Protein AF-A0A833RMI2-F1 (afdb_monomer)

Secondary structure (DSSP, 8-state):
------------HHHHHHHHTHHHHHHHHHHHHHHHHHTGGGT------SHHHHHHHHHHHHHH---HHHHHHHHHTTTTTTTS---

Organism: NCBI:txid544730

Radius of gyration: 19.04 Å; Cα contacts (8 Å, |Δi|>4): 43; chains: 1; bounding box: 30×45×64 Å

Solvent-accessible surface area (backbone atoms only — not comparable to full-atom values): 5361 Å² total; per-residue (Å²): 141,85,81,89,78,81,75,78,74,78,73,60,74,67,58,56,34,54,64,77,34,43,68,40,46,48,55,27,48,57,42,45,55,50,44,38,66,71,24,45,75,73,71,52,68,91,66,83,82,46,55,68,38,42,52,56,29,49,51,46,44,64,72,46,47,83,50,65,67,61,40,46,56,61,57,55,66,50,64,73,67,68,73,78,80,83,130

pLDDT: mean 80.02, std 18.87, range [37.66, 98.06]

Nearest PDB structures (foldseek):
  1g73-assembly2_B  TM=4.643E-01  e=5.361E+00  Homo sapiens

InterPro domains:
  IPR007918 Mitochondrial distribution/morphology family 35/apoptosis [PF05254] (17-81)
  IPR007918 Mitochondrial distribution/morphology family 35/apoptosis [PTHR46403] (15-84)
  IPR036811 Ubiquinol-cytochrome C reductase hinge domain superfamily [SSF81531] (17-71)

Structure (mmCIF, N/CA/C/O backbone):
data_AF-A0A833RMI2-F1
#
_entry.id   AF-A0A833RMI2-F1
#
loop_
_atom_site.group_PDB
_atom_site.id
_atom_site.type_symbol
_atom_site.label_atom_id
_atom_site.label_alt_id
_atom_site.label_comp_id
_atom_site.label_asym_id
_atom_site.label_entity_id
_atom_site.label_seq_id
_atom_site.pdbx_PDB_ins_code
_atom_site.Cartn_x
_atom_site.Cartn_y
_atom_site.Cartn_z
_atom_site.occupancy
_atom_site.B_iso_or_equiv
_atom_site.auth_seq_id
_atom_site.auth_comp_id
_atom_site.auth_asym_id
_atom_site.auth_atom_id
_atom_site.pdbx_PDB_model_num
ATOM 1 N N . MET A 1 1 ? 14.476 -28.133 -45.306 1.00 46.44 1 MET A N 1
ATOM 2 C CA . MET A 1 1 ? 14.518 -26.686 -45.005 1.00 46.44 1 MET A CA 1
ATOM 3 C C . MET A 1 1 ? 13.846 -26.485 -43.661 1.00 46.44 1 MET A C 1
ATOM 5 O O . MET A 1 1 ? 12.637 -26.625 -43.578 1.00 46.44 1 MET A O 1
ATOM 9 N N . GLY A 1 2 ? 14.626 -26.298 -42.599 1.00 49.84 2 GLY A N 1
ATOM 10 C CA . GLY A 1 2 ? 14.106 -26.026 -41.262 1.00 49.84 2 GLY A CA 1
ATOM 11 C C . GLY A 1 2 ? 14.515 -24.624 -40.848 1.00 49.84 2 GLY A C 1
ATOM 12 O O . GLY A 1 2 ? 15.680 -24.283 -41.013 1.00 49.84 2 GLY A O 1
ATOM 13 N N . ILE A 1 3 ? 13.580 -23.839 -40.316 1.00 51.25 3 ILE A N 1
ATOM 14 C CA . ILE A 1 3 ? 13.886 -22.676 -39.480 1.00 51.25 3 ILE A CA 1
ATOM 15 C C . ILE A 1 3 ? 12.875 -22.671 -38.331 1.00 51.25 3 ILE A C 1
ATOM 17 O O . ILE A 1 3 ? 11.734 -22.238 -38.473 1.00 51.25 3 ILE A O 1
ATOM 21 N N . LEU A 1 4 ? 13.314 -23.186 -37.182 1.00 54.31 4 LEU A N 1
ATOM 22 C CA . LEU A 1 4 ? 12.722 -22.901 -35.879 1.00 54.31 4 LEU A CA 1
ATOM 23 C C . LEU A 1 4 ? 13.189 -21.496 -35.477 1.00 54.31 4 LEU A C 1
ATOM 25 O O . LEU A 1 4 ? 14.273 -21.323 -34.929 1.00 54.31 4 LEU A O 1
ATOM 29 N N . GLY A 1 5 ? 12.392 -20.481 -35.801 1.00 45.66 5 GLY A N 1
ATOM 30 C CA . GLY A 1 5 ? 12.621 -19.097 -35.383 1.00 45.66 5 GLY A CA 1
ATOM 31 C C . GLY A 1 5 ? 11.955 -18.816 -34.041 1.00 45.66 5 GLY A C 1
ATOM 32 O O . GLY A 1 5 ? 10.918 -18.162 -33.990 1.00 45.66 5 GLY A O 1
ATOM 33 N N . GLY A 1 6 ? 12.526 -19.343 -32.955 1.00 50.75 6 GLY A N 1
ATOM 34 C CA . GLY A 1 6 ? 12.107 -19.053 -31.585 1.00 50.75 6 GLY A CA 1
ATOM 35 C C . GLY A 1 6 ? 12.401 -17.603 -31.203 1.00 50.75 6 GLY A C 1
ATOM 36 O O . GLY A 1 6 ? 13.448 -17.301 -30.637 1.00 50.75 6 GLY A O 1
ATOM 37 N N . GLY A 1 7 ? 11.465 -16.701 -31.498 1.00 49.59 7 GLY A N 1
ATOM 38 C CA . GLY A 1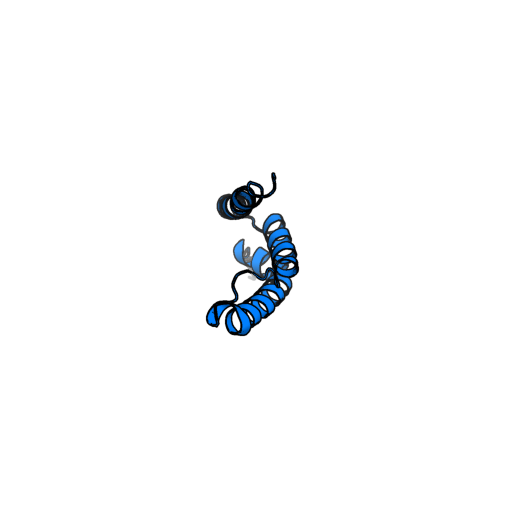 7 ? 11.468 -15.342 -30.968 1.00 49.59 7 GLY A CA 1
ATOM 39 C C . GLY A 1 7 ? 11.194 -15.372 -29.467 1.00 49.59 7 GLY A C 1
ATOM 40 O O . GLY A 1 7 ? 10.045 -15.503 -29.042 1.00 49.59 7 GLY A O 1
ATOM 41 N N . LYS A 1 8 ? 12.251 -15.265 -28.655 1.00 52.50 8 LYS A N 1
ATOM 42 C CA . LYS A 1 8 ? 12.158 -14.924 -27.230 1.00 52.50 8 LYS A CA 1
ATOM 43 C C . LYS A 1 8 ? 11.327 -13.645 -27.109 1.00 52.50 8 LYS A C 1
ATOM 45 O O . LYS A 1 8 ? 11.801 -12.558 -27.423 1.00 52.50 8 LYS A O 1
ATOM 50 N N . ARG A 1 9 ? 10.075 -13.789 -26.676 1.00 55.34 9 ARG A N 1
ATOM 51 C CA . ARG A 1 9 ? 9.238 -12.671 -26.246 1.00 55.34 9 ARG A CA 1
ATOM 52 C C . ARG A 1 9 ? 9.892 -12.090 -24.999 1.00 55.34 9 ARG A C 1
ATOM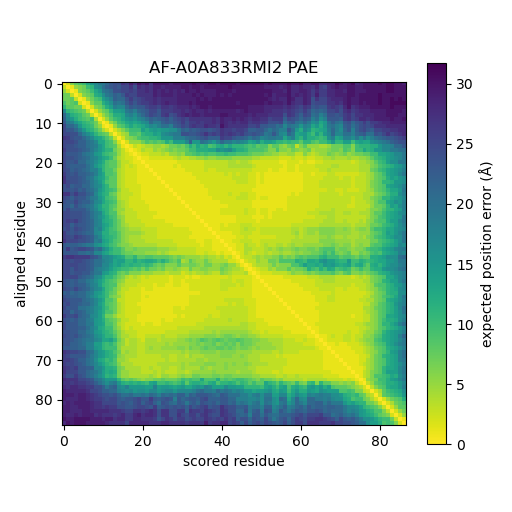 54 O O . ARG A 1 9 ? 9.797 -12.684 -23.930 1.00 55.34 9 ARG A O 1
ATOM 61 N N . SER A 1 10 ? 10.602 -10.980 -25.158 1.00 59.81 10 SER A N 1
ATOM 62 C CA . SER A 1 10 ? 11.010 -10.123 -24.051 1.00 59.81 10 SER A CA 1
ATOM 63 C C . SER A 1 10 ? 9.743 -9.772 -23.274 1.00 59.81 10 SER A C 1
ATOM 65 O O . SER A 1 10 ? 8.858 -9.102 -23.809 1.00 59.81 10 SER A O 1
ATOM 67 N N . ALA 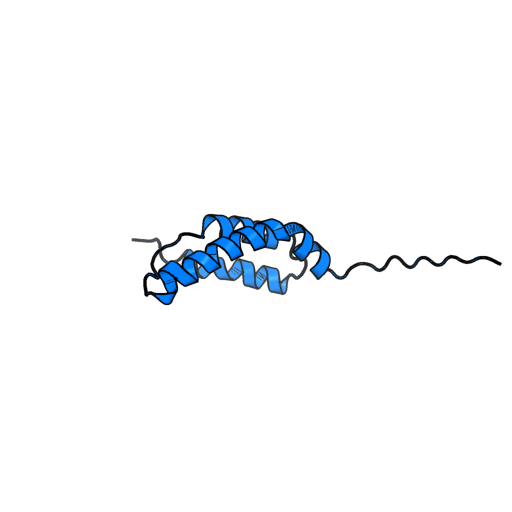A 1 11 ? 9.594 -10.329 -22.073 1.00 58.50 11 ALA A N 1
ATOM 68 C CA . ALA A 1 11 ? 8.453 -10.042 -21.218 1.00 58.50 11 ALA A CA 1
ATOM 69 C C . ALA A 1 11 ? 8.402 -8.527 -20.942 1.00 58.50 11 ALA A C 1
ATOM 71 O O . ALA A 1 11 ? 9.457 -7.902 -20.813 1.00 58.50 11 ALA A O 1
ATOM 72 N N . PRO A 1 12 ? 7.209 -7.915 -20.886 1.00 56.16 12 PRO A N 1
ATOM 73 C CA . PRO A 1 12 ? 7.091 -6.497 -20.589 1.00 56.16 12 PRO A CA 1
ATOM 74 C C . PRO A 1 12 ? 7.608 -6.218 -19.164 1.00 56.16 12 PRO A C 1
ATOM 76 O O . PRO A 1 12 ? 7.471 -7.080 -18.293 1.00 56.16 12 PRO A O 1
ATOM 79 N N . PRO A 1 13 ? 8.135 -5.013 -18.896 1.00 57.41 13 PRO A N 1
ATOM 80 C CA . PRO A 1 13 ? 8.807 -4.653 -17.637 1.00 57.41 13 PRO A CA 1
ATOM 81 C C . PRO A 1 13 ? 7.933 -4.860 -16.384 1.00 57.41 13 PRO A C 1
ATOM 83 O O . PRO A 1 13 ? 8.423 -5.160 -15.299 1.00 57.41 13 PRO A O 1
ATOM 86 N N . VAL A 1 14 ? 6.607 -4.797 -16.546 1.00 54.50 14 VAL A N 1
ATOM 87 C CA . VAL A 1 14 ? 5.612 -5.022 -15.483 1.00 54.50 14 VAL A CA 1
ATOM 88 C C . VAL A 1 14 ? 5.632 -6.461 -14.950 1.00 54.50 14 VAL A C 1
ATOM 90 O O . VAL A 1 14 ? 5.351 -6.686 -13.773 1.00 54.50 14 VAL A O 1
ATOM 93 N N . ALA A 1 15 ? 5.981 -7.442 -15.790 1.00 60.41 15 ALA A N 1
ATOM 94 C CA . ALA A 1 15 ? 6.005 -8.847 -15.393 1.00 60.41 15 ALA A CA 1
ATOM 95 C C . ALA A 1 15 ? 7.097 -9.131 -14.345 1.00 60.41 15 ALA A C 1
ATOM 97 O O . ALA A 1 15 ? 6.888 -9.951 -13.453 1.00 60.41 15 ALA A O 1
ATOM 98 N N . THR A 1 16 ? 8.227 -8.421 -14.412 1.00 69.88 16 THR A N 1
ATOM 99 C CA . THR A 1 16 ? 9.373 -8.620 -13.514 1.00 69.88 16 THR A CA 1
ATOM 100 C C . THR A 1 16 ? 9.097 -8.083 -12.111 1.00 69.88 16 THR A C 1
ATOM 102 O O . THR A 1 16 ? 9.308 -8.795 -11.133 1.00 69.88 16 THR A O 1
ATOM 105 N N . THR A 1 17 ? 8.561 -6.863 -11.990 1.00 78.94 17 THR A N 1
ATOM 106 C CA . THR A 1 17 ? 8.222 -6.263 -10.687 1.00 78.94 17 THR A CA 1
ATOM 107 C C . THR A 1 17 ? 7.095 -7.026 -9.987 1.00 78.94 17 THR A C 1
ATOM 109 O O . THR A 1 17 ? 7.168 -7.278 -8.785 1.00 78.94 17 THR A O 1
ATOM 112 N N . ALA A 1 18 ? 6.057 -7.420 -10.737 1.00 79.06 18 ALA A N 1
ATOM 113 C CA . ALA A 1 18 ? 4.929 -8.172 -10.192 1.00 79.06 18 ALA A CA 1
ATOM 114 C C . ALA A 1 18 ? 5.356 -9.549 -9.666 1.00 79.06 18 ALA A C 1
ATOM 116 O O . ALA A 1 18 ? 4.873 -9.965 -8.617 1.00 79.06 18 ALA A O 1
ATOM 117 N N . ALA A 1 19 ? 6.276 -10.226 -10.361 1.00 86.00 19 ALA A N 1
ATOM 118 C CA . ALA A 1 19 ? 6.822 -11.505 -9.919 1.00 86.00 19 ALA A CA 1
ATOM 119 C C . ALA A 1 19 ? 7.786 -11.360 -8.728 1.00 86.00 19 ALA A C 1
ATOM 121 O O . ALA A 1 19 ? 7.713 -12.151 -7.796 1.00 86.00 19 ALA A O 1
ATOM 122 N N . ALA A 1 20 ? 8.664 -10.350 -8.725 1.00 91.44 20 ALA A N 1
ATOM 123 C CA . ALA A 1 20 ? 9.653 -10.166 -7.658 1.00 91.44 20 ALA A CA 1
ATOM 124 C C . ALA A 1 20 ? 9.020 -9.789 -6.306 1.00 91.44 20 ALA A C 1
ATOM 126 O O . ALA A 1 20 ? 9.509 -10.205 -5.258 1.00 91.44 20 ALA A O 1
ATOM 127 N N . CYS A 1 21 ? 7.921 -9.028 -6.320 1.00 95.94 21 CYS A N 1
ATOM 128 C CA . CYS A 1 21 ? 7.296 -8.498 -5.106 1.00 95.94 21 CYS A CA 1
ATOM 129 C C . CYS A 1 21 ? 5.950 -9.157 -4.749 1.00 95.94 21 CYS A C 1
ATOM 131 O O . CYS A 1 21 ? 5.231 -8.616 -3.906 1.00 95.94 21 CYS A O 1
ATOM 133 N N . SER A 1 22 ? 5.573 -10.286 -5.368 1.00 95.19 22 SER A N 1
ATOM 134 C CA . SER A 1 22 ? 4.238 -10.898 -5.208 1.00 95.19 22 SER A CA 1
ATOM 135 C C . SER A 1 22 ? 3.917 -11.305 -3.768 1.00 95.19 22 SER A C 1
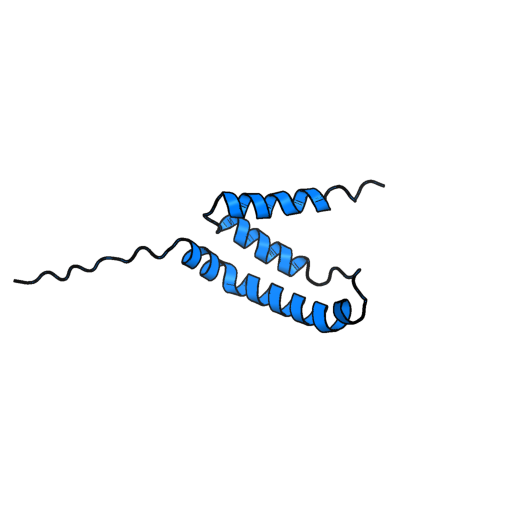ATOM 137 O O . SER A 1 22 ? 2.826 -11.020 -3.272 1.00 95.19 22 SER A O 1
ATOM 139 N N . GLU A 1 23 ? 4.872 -11.925 -3.076 1.00 96.06 23 GLU A N 1
ATOM 140 C CA . GLU A 1 23 ? 4.693 -12.391 -1.695 1.00 96.06 23 GLU A CA 1
ATOM 141 C C . GLU A 1 23 ? 4.563 -11.213 -0.726 1.00 96.06 23 GLU A C 1
ATOM 143 O O . GLU A 1 23 ? 3.668 -11.174 0.117 1.00 96.06 23 GLU A O 1
ATOM 148 N N . LEU A 1 24 ? 5.406 -10.192 -0.902 1.00 97.19 24 LEU A N 1
ATOM 149 C CA . LEU A 1 24 ? 5.371 -8.978 -0.085 1.00 97.19 24 LEU A CA 1
ATOM 150 C C . LEU A 1 24 ? 4.091 -8.171 -0.325 1.00 97.19 24 LEU A C 1
ATOM 152 O O . LEU A 1 24 ? 3.500 -7.652 0.623 1.00 97.19 24 LEU A O 1
ATOM 156 N N . ARG A 1 25 ? 3.622 -8.118 -1.578 1.00 96.06 25 ARG A N 1
ATOM 157 C CA . ARG A 1 25 ? 2.322 -7.539 -1.930 1.00 96.06 25 ARG A CA 1
ATOM 158 C C . ARG A 1 25 ? 1.193 -8.266 -1.208 1.00 96.06 25 ARG A C 1
ATOM 160 O O . ARG A 1 25 ? 0.335 -7.602 -0.633 1.00 96.06 25 ARG A O 1
ATOM 167 N N . SER A 1 26 ? 1.193 -9.598 -1.243 1.00 97.50 26 SER A N 1
ATOM 168 C CA . SER A 1 26 ? 0.147 -10.420 -0.623 1.00 97.50 26 SER A CA 1
ATOM 169 C C . SER A 1 26 ? 0.123 -10.222 0.892 1.00 97.50 26 SER A C 1
ATOM 171 O O . SER A 1 26 ? -0.920 -9.884 1.442 1.00 97.50 26 SER A O 1
ATOM 173 N N . ALA A 1 27 ? 1.284 -10.264 1.551 1.00 97.62 27 ALA A N 1
ATOM 174 C CA . ALA A 1 27 ? 1.395 -10.013 2.988 1.00 97.62 27 ALA A CA 1
ATOM 175 C C . ALA A 1 27 ? 0.877 -8.620 3.401 1.00 97.62 27 ALA A C 1
ATOM 177 O O . ALA A 1 27 ? 0.201 -8.480 4.425 1.00 97.62 27 ALA A O 1
ATOM 178 N N . TYR A 1 28 ? 1.171 -7.581 2.609 1.00 97.75 28 TYR A N 1
ATOM 179 C CA . TYR A 1 28 ? 0.629 -6.242 2.843 1.00 97.75 28 TYR A CA 1
ATOM 180 C C . TYR A 1 28 ? -0.888 -6.192 2.628 1.00 97.75 28 TYR A C 1
ATOM 182 O O . TYR A 1 28 ? -1.600 -5.664 3.482 1.00 97.75 28 TYR A O 1
ATOM 190 N N . HIS A 1 29 ? -1.390 -6.771 1.534 1.00 97.25 29 HIS A N 1
ATOM 191 C CA . HIS A 1 29 ? -2.821 -6.817 1.229 1.00 97.25 29 HIS A CA 1
ATOM 192 C C . HIS A 1 29 ? -3.620 -7.554 2.308 1.00 97.25 29 HIS A C 1
ATOM 194 O O . HIS A 1 29 ? -4.657 -7.053 2.737 1.00 97.25 29 HIS A O 1
ATOM 200 N N . ASP A 1 30 ? -3.138 -8.698 2.786 1.00 98.06 30 ASP A N 1
ATOM 201 C CA . ASP A 1 30 ? -3.813 -9.476 3.826 1.00 98.06 30 ASP A CA 1
ATOM 202 C C . ASP A 1 30 ? -3.897 -8.696 5.141 1.00 98.06 30 ASP A C 1
ATOM 204 O O . ASP A 1 30 ? -4.950 -8.652 5.784 1.00 98.06 30 ASP A O 1
ATOM 208 N N . CYS A 1 31 ? -2.809 -8.017 5.520 1.00 97.69 31 CYS A N 1
ATOM 209 C CA . CYS A 1 31 ? -2.822 -7.126 6.675 1.00 97.69 31 CYS A CA 1
ATOM 210 C C . CYS A 1 31 ? -3.814 -5.975 6.481 1.00 97.69 31 CYS A C 1
ATOM 212 O O . CYS A 1 31 ? -4.672 -5.752 7.338 1.00 97.69 31 CYS A O 1
ATOM 214 N N . PHE A 1 32 ? -3.716 -5.266 5.353 1.00 96.56 32 PHE A N 1
ATOM 215 C CA . PHE A 1 32 ? -4.538 -4.097 5.065 1.00 96.56 32 PHE A CA 1
ATOM 216 C C . PHE A 1 32 ? -6.024 -4.446 5.028 1.00 96.56 32 PHE A C 1
ATOM 218 O O . PHE A 1 32 ? -6.819 -3.740 5.633 1.00 96.56 32 PHE A O 1
ATOM 225 N N . ASN A 1 33 ? -6.411 -5.545 4.380 1.00 97.06 33 ASN A N 1
ATOM 226 C CA . ASN A 1 33 ? -7.810 -5.960 4.281 1.00 97.06 33 ASN A CA 1
ATOM 227 C C . ASN A 1 33 ? -8.408 -6.288 5.655 1.00 97.06 33 ASN A C 1
ATOM 229 O O . ASN A 1 33 ? -9.547 -5.905 5.942 1.00 97.06 33 ASN A O 1
ATOM 233 N N . ARG A 1 34 ? -7.632 -6.957 6.521 1.00 96.31 34 ARG A N 1
ATOM 234 C CA . ARG A 1 34 ? -8.034 -7.220 7.908 1.00 96.31 34 ARG A CA 1
ATOM 235 C C . ARG A 1 34 ? -8.185 -5.916 8.682 1.00 96.31 34 ARG A C 1
ATOM 237 O O . ARG A 1 34 ? -9.240 -5.666 9.252 1.00 96.31 34 ARG A O 1
ATOM 244 N N . TRP A 1 35 ? -7.165 -5.060 8.657 1.00 96.19 35 TRP A N 1
ATOM 245 C CA . TRP A 1 35 ? -7.204 -3.761 9.329 1.00 96.19 35 TRP A CA 1
ATOM 246 C C . TRP A 1 35 ? -8.362 -2.891 8.824 1.00 96.19 35 TRP A C 1
ATOM 248 O O . TRP A 1 35 ? -9.093 -2.302 9.618 1.00 96.19 35 TRP A O 1
ATOM 258 N N . TYR A 1 36 ? -8.598 -2.862 7.514 1.00 95.12 36 TYR A N 1
ATOM 259 C CA . TYR A 1 36 ? -9.679 -2.095 6.913 1.00 95.12 36 TYR A CA 1
ATOM 260 C C . TYR A 1 36 ? -11.041 -2.562 7.438 1.00 95.12 36 TYR A C 1
ATOM 262 O O . TYR A 1 36 ? -11.860 -1.757 7.882 1.00 95.12 36 TYR A O 1
ATOM 270 N N . SER A 1 37 ? -11.260 -3.877 7.443 1.00 95.69 37 SER A N 1
ATOM 271 C CA . SER A 1 37 ? -12.518 -4.479 7.885 1.00 95.69 37 SER A CA 1
ATOM 272 C C . SER A 1 37 ? -12.728 -4.348 9.393 1.00 95.69 37 SER A C 1
ATOM 274 O O . SER A 1 37 ? -13.838 -4.056 9.835 1.00 95.69 37 SER A O 1
ATOM 276 N N . ASP A 1 38 ? -11.678 -4.519 10.195 1.00 93.81 38 ASP A N 1
ATOM 277 C CA . ASP A 1 38 ? -11.806 -4.609 11.649 1.00 93.81 38 ASP A CA 1
ATOM 278 C C . ASP A 1 38 ? -11.643 -3.286 12.380 1.00 93.81 38 ASP A C 1
ATOM 280 O O . ASP A 1 38 ? -12.163 -3.159 13.492 1.00 93.81 38 ASP A O 1
ATOM 284 N N . LYS A 1 39 ? -10.920 -2.338 11.778 1.00 92.31 39 LYS A N 1
ATOM 285 C CA . LYS A 1 39 ? -10.531 -1.060 12.376 1.00 92.31 39 LYS A CA 1
ATOM 286 C C . LYS A 1 39 ? -11.095 0.099 11.578 1.00 92.31 39 LYS A C 1
ATOM 288 O O . LYS A 1 39 ? -11.931 0.845 12.090 1.00 92.31 39 LYS A O 1
ATOM 293 N N . PHE A 1 40 ? -10.705 0.213 10.308 1.00 93.50 40 PHE A N 1
ATOM 294 C CA . PHE A 1 40 ? -11.032 1.395 9.518 1.00 93.50 40 PHE A CA 1
ATOM 295 C C . PHE A 1 40 ? -12.535 1.581 9.316 1.00 93.50 40 PHE A C 1
ATOM 297 O O . PHE A 1 40 ? -13.068 2.661 9.572 1.00 93.50 40 PHE A O 1
ATOM 304 N N . SER A 1 41 ? -13.232 0.515 8.925 1.00 93.88 41 SER A N 1
ATOM 305 C CA . SER A 1 41 ? -14.680 0.526 8.697 1.00 93.88 41 SER A CA 1
ATOM 306 C C . SER A 1 41 ? -15.489 0.886 9.953 1.00 93.88 41 SER A C 1
ATOM 308 O O . SER A 1 41 ? -16.627 1.336 9.844 1.00 93.88 41 SER A O 1
ATOM 310 N N . LYS A 1 42 ? -14.892 0.726 11.143 1.00 94.38 42 LYS A N 1
ATOM 311 C CA . LYS A 1 42 ? -15.500 0.988 12.456 1.00 94.38 42 LYS A CA 1
ATOM 312 C C . LYS A 1 42 ? -15.065 2.325 13.067 1.00 94.38 42 LYS A C 1
ATOM 314 O O . LYS A 1 42 ? -15.438 2.620 14.197 1.00 94.38 42 LYS A O 1
ATOM 319 N N . GLY A 1 43 ? -14.283 3.128 12.340 1.00 93.94 43 GLY A N 1
ATOM 320 C CA . GLY A 1 43 ? -13.802 4.434 12.802 1.00 93.94 43 GLY A CA 1
ATOM 321 C C . GLY A 1 43 ? -12.489 4.408 13.595 1.00 93.94 43 GLY A C 1
ATOM 322 O O . GLY A 1 43 ? -12.048 5.450 14.068 1.00 93.94 43 GLY A O 1
ATOM 323 N N . GLU A 1 44 ? -11.828 3.255 13.744 1.00 90.81 44 GLU A N 1
ATOM 324 C CA . GLU A 1 44 ? -10.526 3.146 14.421 1.00 90.81 44 GLU A CA 1
ATOM 325 C C . GLU A 1 44 ? -9.367 3.377 13.428 1.00 90.81 44 GLU A C 1
ATOM 327 O O . GLU A 1 44 ? -8.721 2.432 12.982 1.00 90.81 44 GLU A O 1
ATOM 332 N N . TRP A 1 45 ? -9.085 4.631 13.058 1.00 86.38 45 TRP A N 1
ATOM 333 C CA . TRP A 1 45 ? -8.109 4.948 11.992 1.00 86.38 45 TRP A CA 1
ATOM 334 C C . TRP A 1 45 ? -6.668 5.148 12.461 1.00 86.38 45 TRP A C 1
ATOM 336 O O . TRP A 1 45 ? -5.739 5.007 11.674 1.00 86.38 45 TRP A O 1
ATOM 346 N N . HIS A 1 46 ? -6.462 5.461 13.737 1.00 80.00 46 HIS A N 1
ATOM 347 C CA . HIS A 1 46 ? -5.162 5.909 14.255 1.00 80.00 46 HIS A CA 1
ATOM 348 C C . HIS A 1 46 ? -4.150 4.778 14.518 1.00 80.00 46 HIS A C 1
ATOM 350 O O . HIS A 1 46 ? -3.140 5.002 15.180 1.00 80.00 46 HIS A O 1
ATOM 356 N N . LYS A 1 47 ? -4.420 3.550 14.059 1.00 76.69 47 LYS A N 1
ATOM 357 C CA . LYS A 1 47 ? -3.576 2.380 14.335 1.00 76.69 47 LYS A CA 1
ATOM 358 C C . LYS A 1 47 ? -2.727 2.013 13.124 1.00 76.69 47 LYS A C 1
ATOM 360 O O . LYS A 1 47 ? -3.253 1.565 12.110 1.00 76.69 47 LYS A O 1
ATOM 365 N N . GLU A 1 48 ? -1.413 2.126 13.277 1.00 82.06 48 GLU A N 1
ATOM 366 C CA . GLU A 1 48 ? -0.412 1.743 12.277 1.00 82.06 48 GLU A CA 1
ATOM 367 C C . GLU A 1 48 ? -0.059 0.242 12.353 1.00 82.06 48 GLU A C 1
ATOM 369 O O . GLU A 1 48 ? 1.045 -0.143 12.732 1.00 82.06 48 GLU A O 1
ATOM 374 N N . GLU A 1 49 ? -1.004 -0.643 12.021 1.00 88.06 49 GLU A N 1
ATOM 375 C CA . GLU A 1 49 ? -0.801 -2.100 12.176 1.00 88.06 49 GLU A CA 1
ATOM 376 C C . GLU A 1 49 ? -0.045 -2.759 11.006 1.00 88.06 49 GLU A C 1
ATOM 378 O O . GLU A 1 49 ? 0.559 -3.816 11.185 1.00 88.06 49 GLU A O 1
ATOM 383 N N . CYS A 1 50 ? -0.059 -2.147 9.816 1.00 95.56 50 CYS A N 1
ATOM 384 C CA . CYS A 1 50 ? 0.487 -2.742 8.585 1.00 95.56 50 CYS A CA 1
ATOM 385 C C . CYS A 1 50 ? 1.769 -2.068 8.072 1.00 95.56 50 CYS A C 1
ATOM 387 O O . CYS A 1 50 ? 2.206 -2.338 6.950 1.00 95.56 50 CYS A O 1
ATOM 389 N N . THR A 1 51 ? 2.383 -1.191 8.874 1.00 93.81 51 THR A N 1
ATOM 390 C CA . THR A 1 51 ? 3.558 -0.397 8.479 1.00 93.81 51 THR A CA 1
ATOM 391 C C . THR A 1 51 ? 4.767 -1.271 8.144 1.00 93.81 51 THR A C 1
ATOM 393 O O . THR A 1 51 ? 5.481 -0.989 7.185 1.00 93.81 51 THR A O 1
ATOM 396 N N . ALA A 1 52 ? 4.985 -2.375 8.863 1.00 94.56 52 ALA A N 1
ATOM 397 C CA . ALA A 1 52 ? 6.102 -3.281 8.584 1.00 94.56 52 ALA A CA 1
ATOM 398 C C . ALA A 1 52 ? 5.958 -3.972 7.214 1.00 94.56 52 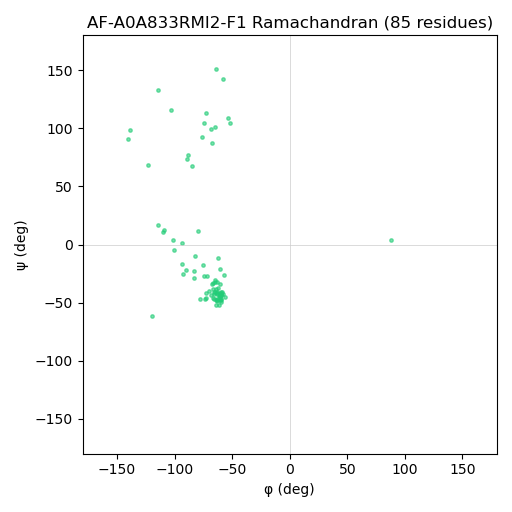ALA A C 1
ATOM 400 O O . ALA A 1 52 ? 6.895 -3.989 6.416 1.00 94.56 52 ALA A O 1
ATOM 401 N N . GLN A 1 53 ? 4.769 -4.502 6.917 1.00 96.06 53 GLN A N 1
ATOM 402 C CA . GLN A 1 53 ? 4.458 -5.145 5.640 1.00 96.06 53 GLN A CA 1
ATOM 403 C C . GLN A 1 53 ? 4.524 -4.130 4.497 1.00 96.06 53 GLN A C 1
ATOM 405 O O . GLN A 1 53 ? 5.074 -4.435 3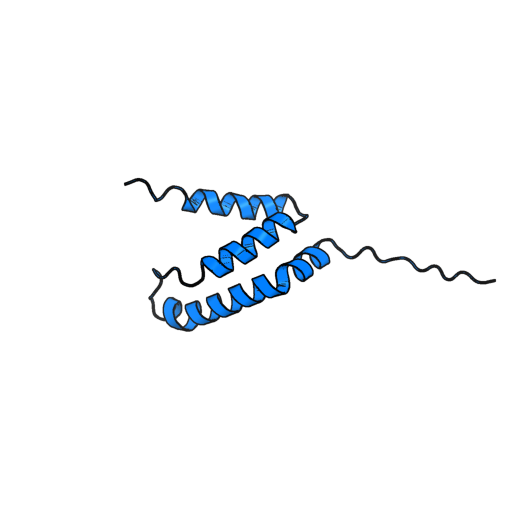.439 1.00 96.06 53 GLN A O 1
ATOM 410 N N . TRP A 1 54 ? 4.020 -2.913 4.731 1.00 95.19 54 TRP A N 1
ATOM 411 C CA . TRP A 1 54 ? 4.116 -1.816 3.776 1.00 95.19 54 TRP A CA 1
ATOM 412 C C . TRP A 1 54 ? 5.567 -1.465 3.458 1.00 95.19 54 TRP A C 1
ATOM 414 O O . TRP A 1 54 ? 5.929 -1.422 2.286 1.00 95.19 54 TRP A O 1
ATOM 424 N N . ASN A 1 55 ? 6.415 -1.283 4.474 1.00 94.62 55 ASN A N 1
ATOM 425 C CA . ASN A 1 55 ? 7.824 -0.947 4.283 1.00 94.62 55 ASN A CA 1
ATOM 426 C C . ASN A 1 55 ? 8.564 -2.025 3.485 1.00 94.62 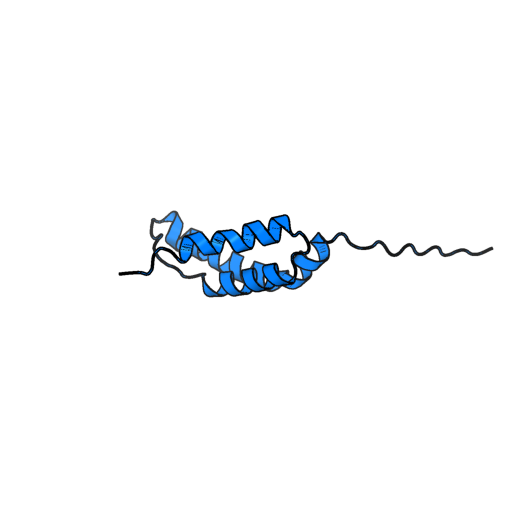55 ASN A C 1
ATOM 428 O O . ASN A 1 55 ? 9.286 -1.697 2.547 1.00 94.62 55 ASN A O 1
ATOM 432 N N . ASN A 1 56 ? 8.333 -3.306 3.782 1.00 95.62 56 ASN A N 1
ATOM 433 C CA . ASN A 1 56 ? 8.959 -4.400 3.038 1.00 95.62 56 ASN A CA 1
ATOM 434 C C . ASN A 1 56 ? 8.507 -4.429 1.570 1.00 95.62 56 ASN A C 1
ATOM 436 O O . ASN A 1 56 ? 9.337 -4.503 0.663 1.00 95.62 56 ASN A O 1
ATOM 440 N N . TYR A 1 57 ? 7.197 -4.329 1.320 1.00 95.75 57 TYR A N 1
ATOM 441 C CA . TYR A 1 57 ? 6.655 -4.296 -0.039 1.00 95.75 57 TYR A CA 1
ATOM 442 C C . TYR A 1 57 ? 7.163 -3.082 -0.823 1.00 95.75 57 TYR A C 1
ATOM 444 O O . TYR A 1 57 ? 7.607 -3.207 -1.965 1.00 95.75 57 TYR A O 1
ATOM 452 N N . ARG A 1 58 ? 7.167 -1.914 -0.186 1.00 93.56 58 ARG A N 1
ATOM 453 C CA . ARG A 1 58 ? 7.660 -0.661 -0.747 1.00 93.56 58 ARG A CA 1
ATOM 454 C C . ARG A 1 58 ? 9.140 -0.741 -1.121 1.00 93.56 58 ARG A C 1
ATOM 456 O O . ARG A 1 58 ? 9.484 -0.316 -2.220 1.00 93.56 58 ARG A O 1
ATOM 463 N N . SER A 1 59 ? 10.003 -1.270 -0.255 1.00 94.00 59 SER A N 1
ATOM 464 C CA . SER A 1 59 ? 11.432 -1.431 -0.561 1.00 94.00 59 SER A CA 1
ATOM 465 C C . SER A 1 59 ? 11.644 -2.331 -1.780 1.00 94.00 59 SER A C 1
ATOM 467 O O . SER A 1 59 ? 12.381 -1.960 -2.690 1.00 94.00 59 SER A O 1
ATOM 469 N N . CYS A 1 60 ? 10.902 -3.439 -1.882 1.00 95.62 60 CYS A N 1
ATOM 470 C CA . CYS A 1 60 ? 10.936 -4.290 -3.075 1.00 95.62 60 CYS A CA 1
ATOM 471 C C . CYS A 1 60 ? 10.522 -3.527 -4.343 1.00 95.62 60 CYS A C 1
ATOM 473 O O . CYS A 1 60 ? 11.182 -3.610 -5.379 1.00 95.62 60 CYS A O 1
ATOM 475 N N . LEU A 1 61 ? 9.459 -2.719 -4.262 1.00 93.06 61 LEU A N 1
ATOM 476 C CA . LEU A 1 61 ? 9.039 -1.868 -5.372 1.00 93.06 61 LEU A CA 1
ATOM 477 C C . LEU A 1 61 ? 10.130 -0.862 -5.760 1.00 93.06 61 LEU A C 1
ATOM 479 O O . LEU A 1 61 ? 10.380 -0.679 -6.947 1.00 93.06 61 LEU A O 1
ATOM 483 N N . GLN A 1 62 ? 10.809 -0.237 -4.796 1.00 90.94 62 GLN A N 1
ATOM 484 C CA . GLN A 1 62 ? 11.916 0.679 -5.086 1.00 90.94 62 GLN A CA 1
ATOM 485 C C . GLN A 1 62 ? 13.054 -0.007 -5.828 1.00 90.94 62 GLN A C 1
ATOM 487 O O . GLN A 1 62 ? 13.685 0.634 -6.655 1.00 90.94 62 GLN A O 1
ATOM 492 N N . GLU A 1 63 ? 13.331 -1.278 -5.576 1.00 91.44 63 GLU A N 1
ATOM 493 C CA . GLU A 1 63 ? 14.397 -1.995 -6.272 1.00 91.44 63 GLU A CA 1
ATOM 494 C C . GLU A 1 63 ? 13.957 -2.411 -7.680 1.00 91.44 63 GLU A C 1
ATOM 496 O O . GLU A 1 63 ? 14.656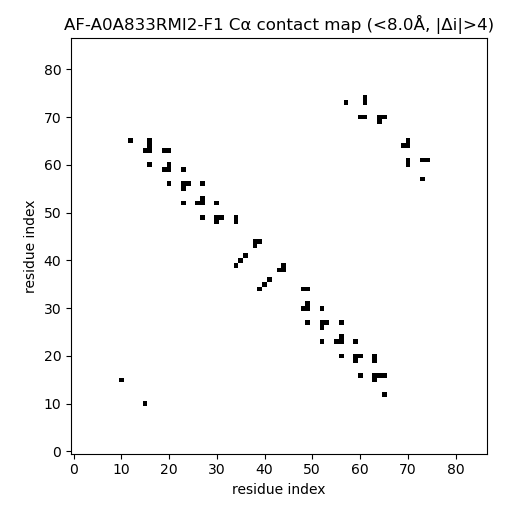 -2.131 -8.659 1.00 91.44 63 GLU A O 1
ATOM 501 N N . HIS A 1 64 ? 12.754 -2.977 -7.798 1.00 92.00 64 HIS A N 1
ATOM 502 C CA . HIS A 1 64 ? 12.296 -3.680 -8.996 1.00 92.00 64 HIS A CA 1
ATOM 503 C C . HIS A 1 64 ? 11.372 -2.877 -9.926 1.00 92.00 64 HIS A C 1
ATOM 505 O O . HIS A 1 64 ? 11.023 -3.380 -10.993 1.00 92.00 64 HIS A O 1
ATOM 511 N N . LEU A 1 65 ? 10.960 -1.650 -9.578 1.00 89.75 65 LEU A N 1
ATOM 512 C CA . LEU A 1 65 ? 10.226 -0.756 -10.489 1.00 89.75 65 LEU A CA 1
ATOM 513 C C . LEU A 1 65 ? 11.165 -0.162 -11.541 1.00 89.75 65 LEU A C 1
ATOM 515 O O . LEU A 1 65 ? 11.921 0.769 -11.255 1.00 89.75 65 LEU A O 1
ATOM 519 N N . GLU A 1 66 ? 11.090 -0.653 -12.773 1.00 86.38 66 GLU A N 1
ATOM 520 C CA . GLU A 1 66 ? 11.879 -0.120 -13.893 1.00 86.38 66 GLU A CA 1
ATOM 521 C C . GLU A 1 66 ? 11.381 1.258 -14.365 1.00 86.38 66 GLU A C 1
ATOM 523 O O . GLU A 1 66 ? 12.159 2.079 -14.860 1.00 86.38 66 GLU A O 1
ATOM 528 N N . ASP A 1 67 ? 10.092 1.545 -14.168 1.00 88.81 67 ASP A N 1
ATOM 529 C CA . ASP A 1 67 ? 9.498 2.829 -14.523 1.00 88.81 67 ASP A CA 1
ATOM 530 C C . ASP A 1 67 ? 9.949 3.930 -13.547 1.00 88.81 67 ASP A C 1
ATOM 532 O O . ASP A 1 67 ? 9.603 3.949 -12.360 1.00 88.81 67 ASP A O 1
ATOM 536 N N . LYS A 1 68 ? 10.727 4.880 -14.074 1.00 87.56 68 LYS A N 1
ATOM 537 C CA . LYS A 1 68 ? 11.285 6.005 -13.312 1.00 87.56 68 LYS A CA 1
ATOM 538 C C . LYS A 1 68 ? 10.214 6.952 -12.774 1.00 87.56 68 LYS A C 1
ATOM 540 O O . LYS A 1 68 ? 10.418 7.542 -11.716 1.00 87.56 68 LYS A O 1
ATOM 545 N N . HIS A 1 69 ? 9.104 7.123 -13.488 1.00 89.38 69 HIS A N 1
ATOM 546 C CA . HIS A 1 69 ? 8.015 7.995 -13.066 1.00 89.38 69 HIS A CA 1
ATOM 547 C C . HIS A 1 69 ? 7.245 7.367 -11.901 1.00 89.38 69 HIS A C 1
ATOM 549 O O . HIS A 1 69 ? 7.060 8.019 -10.874 1.00 89.38 69 HIS A O 1
ATOM 555 N N . LEU A 1 70 ? 6.908 6.078 -11.997 1.00 88.56 70 LEU A N 1
ATOM 556 C CA . LEU A 1 70 ? 6.271 5.339 -10.900 1.00 88.56 70 LEU A CA 1
ATOM 557 C C . LEU A 1 70 ? 7.178 5.256 -9.668 1.00 88.56 70 LEU A C 1
ATOM 559 O O . LEU A 1 70 ? 6.723 5.473 -8.546 1.00 88.56 70 LEU A O 1
ATOM 563 N N . ARG A 1 71 ? 8.479 5.013 -9.867 1.00 88.88 71 ARG A N 1
ATOM 564 C CA . ARG A 1 71 ? 9.473 5.039 -8.786 1.00 88.88 71 ARG A CA 1
ATOM 565 C C . ARG A 1 71 ? 9.539 6.411 -8.107 1.00 88.88 71 ARG A C 1
ATOM 567 O O . ARG A 1 71 ? 9.622 6.473 -6.884 1.00 88.88 71 ARG A O 1
ATOM 574 N N . LYS A 1 72 ? 9.480 7.504 -8.875 1.00 90.12 72 LYS A N 1
ATOM 575 C CA . LYS A 1 72 ? 9.470 8.872 -8.339 1.00 90.12 72 LYS A CA 1
ATOM 576 C C . LYS A 1 72 ? 8.232 9.131 -7.476 1.00 90.12 72 LYS A C 1
ATOM 578 O O . LYS A 1 72 ? 8.399 9.553 -6.337 1.00 90.12 72 LYS A O 1
ATOM 583 N N . ILE A 1 73 ? 7.037 8.791 -7.968 1.00 90.88 73 ILE A N 1
ATOM 584 C CA . ILE A 1 73 ? 5.781 8.903 -7.202 1.00 90.88 73 ILE A CA 1
ATOM 585 C C . ILE A 1 73 ? 5.884 8.124 -5.889 1.00 90.88 73 ILE A C 1
ATOM 587 O O . ILE A 1 73 ? 5.529 8.628 -4.824 1.00 90.88 73 ILE A O 1
ATOM 591 N N . LEU A 1 74 ? 6.416 6.900 -5.959 1.00 89.56 74 LEU A N 1
ATOM 592 C CA . LEU A 1 74 ? 6.616 6.075 -4.780 1.00 89.56 74 LEU A CA 1
ATOM 593 C C . LEU A 1 74 ? 7.542 6.782 -3.781 1.00 89.56 74 LEU A C 1
ATOM 595 O O . LEU A 1 74 ? 7.211 6.851 -2.606 1.00 89.56 74 LEU A O 1
ATOM 599 N N . LEU A 1 75 ? 8.680 7.337 -4.204 1.00 87.06 75 LEU A N 1
ATOM 600 C CA . LEU A 1 75 ? 9.633 8.030 -3.323 1.00 87.06 75 LEU A CA 1
ATOM 601 C C . LEU A 1 75 ? 9.081 9.320 -2.700 1.00 87.06 75 LEU A C 1
ATOM 603 O O . LEU A 1 75 ? 9.313 9.543 -1.512 1.00 87.06 75 LEU A O 1
ATOM 607 N N . GLU A 1 76 ? 8.343 10.123 -3.467 1.00 86.44 76 GLU A N 1
ATOM 608 C CA . GLU A 1 76 ? 7.766 11.402 -3.025 1.00 86.44 76 GLU A CA 1
ATOM 609 C C . GLU A 1 76 ? 6.750 11.228 -1.895 1.00 86.44 76 GLU A C 1
ATOM 611 O O . GLU A 1 76 ? 6.705 12.058 -0.987 1.00 86.44 76 GLU A O 1
ATOM 616 N N . SER A 1 77 ? 6.019 10.109 -1.875 1.00 74.50 77 SER A N 1
ATOM 617 C CA . SER A 1 77 ? 5.066 9.794 -0.807 1.00 74.50 77 SER A CA 1
ATOM 618 C C . SER A 1 77 ? 5.706 9.647 0.584 1.00 74.50 77 SER A C 1
ATOM 620 O O . SER A 1 77 ? 4.983 9.567 1.562 1.00 74.50 77 SER A O 1
ATOM 622 N N . GLN A 1 78 ? 7.040 9.568 0.699 1.00 63.66 78 GLN A N 1
ATOM 623 C CA . GLN A 1 78 ? 7.738 9.529 1.998 1.00 63.66 78 GLN A CA 1
ATOM 624 C C . GLN A 1 78 ? 7.960 10.917 2.594 1.00 63.66 78 GLN A C 1
ATOM 626 O O . GLN A 1 78 ? 8.052 11.060 3.810 1.00 63.66 78 GLN A O 1
ATOM 631 N N . ASN A 1 79 ? 8.086 11.943 1.749 1.00 56.72 79 ASN A N 1
ATOM 632 C CA . ASN A 1 79 ? 8.447 13.281 2.215 1.00 56.72 79 ASN A CA 1
ATOM 633 C C . ASN A 1 79 ? 7.278 13.996 2.904 1.00 56.72 79 ASN A C 1
ATOM 635 O O . ASN A 1 79 ? 7.514 14.941 3.650 1.00 56.72 79 ASN A O 1
ATOM 639 N N . SER A 1 80 ? 6.040 13.535 2.703 1.00 53.22 80 SER A N 1
ATOM 640 C CA . SER A 1 80 ? 4.871 14.015 3.447 1.00 53.22 80 SER A CA 1
ATOM 641 C C . SER A 1 80 ? 4.811 13.489 4.885 1.00 53.22 80 SER A C 1
ATOM 643 O O . SER A 1 80 ? 4.291 14.186 5.750 1.00 53.22 80 SER A O 1
ATOM 645 N N . ASP A 1 81 ? 5.391 12.316 5.161 1.00 51.00 81 ASP A N 1
ATOM 646 C CA . ASP A 1 81 ? 5.321 11.664 6.480 1.00 51.00 81 ASP A CA 1
ATOM 647 C C . ASP A 1 81 ? 6.522 12.008 7.382 1.00 51.00 81 ASP A C 1
ATOM 649 O O . ASP A 1 81 ? 6.468 11.848 8.600 1.00 51.00 81 ASP A O 1
ATOM 653 N N . ALA A 1 82 ? 7.613 12.526 6.806 1.00 51.38 82 ALA A N 1
ATOM 654 C CA . ALA A 1 82 ? 8.812 12.930 7.547 1.00 51.38 82 ALA A CA 1
ATOM 655 C C . ALA A 1 82 ? 8.713 14.332 8.189 1.00 51.38 82 ALA A C 1
ATOM 657 O O . ALA A 1 82 ? 9.578 14.696 8.982 1.00 51.38 82 ALA A O 1
ATOM 658 N N . SER A 1 83 ? 7.678 15.123 7.874 1.00 42.66 83 SER A N 1
ATOM 659 C CA . SER A 1 83 ? 7.537 16.508 8.359 1.00 42.66 83 SER A CA 1
ATOM 660 C C . SER A 1 83 ? 6.704 16.660 9.643 1.00 42.66 83 SER A C 1
ATOM 662 O O . SER A 1 83 ? 6.515 17.785 10.100 1.00 42.66 83 SER A O 1
ATOM 664 N N . SER A 1 84 ? 6.201 15.575 10.241 1.00 49.91 84 SER A N 1
ATOM 665 C CA . SER A 1 84 ? 5.315 15.623 11.422 1.00 49.91 84 SER A CA 1
ATOM 666 C C . SER A 1 84 ? 5.913 15.022 12.705 1.00 49.91 84 SER A C 1
ATOM 668 O O . SER A 1 84 ? 5.188 14.779 13.666 1.00 49.91 84 SER A O 1
ATOM 670 N N . LYS A 1 85 ? 7.238 14.832 12.773 1.00 43.84 85 LYS A N 1
ATOM 671 C CA . LYS A 1 85 ? 7.962 14.527 14.025 1.00 43.84 85 LYS A CA 1
ATOM 672 C C . LYS A 1 85 ? 9.060 15.560 14.297 1.00 43.84 85 LYS A C 1
ATOM 674 O O . LYS A 1 85 ? 10.240 15.231 14.250 1.00 43.84 85 LYS A O 1
ATOM 679 N N . THR A 1 86 ? 8.647 16.788 14.599 1.00 44.88 86 THR A N 1
ATOM 680 C CA . THR A 1 86 ? 9.443 17.733 15.394 1.00 44.88 86 THR A CA 1
ATOM 681 C C . THR A 1 86 ? 8.490 18.481 16.323 1.00 44.88 86 THR A C 1
ATOM 683 O O . THR A 1 86 ? 7.925 19.496 15.934 1.00 44.88 86 THR A O 1
ATOM 686 N N . ASP A 1 87 ? 8.302 17.932 17.519 1.00 37.66 87 ASP A N 1
ATOM 687 C CA . ASP A 1 87 ? 8.061 18.658 18.772 1.00 37.66 87 ASP A CA 1
ATOM 688 C C . ASP A 1 87 ? 8.804 17.891 19.876 1.00 37.66 87 ASP A C 1
ATOM 690 O O . ASP A 1 87 ? 8.685 16.640 19.900 1.00 37.66 87 ASP A O 1
#

Mean predicted aligned error: 11.12 Å

Sequence 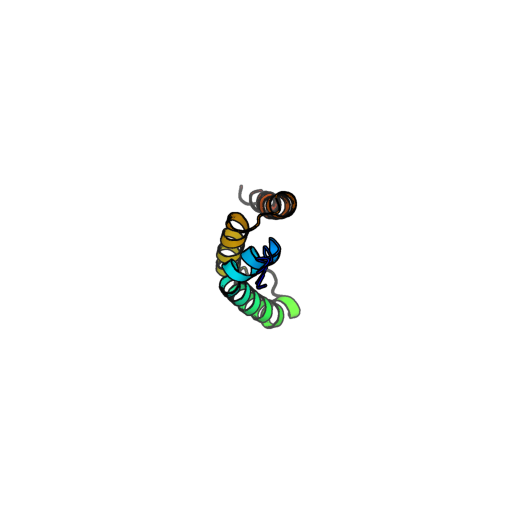(87 aa):
MGILGGGKRSAPPVATTAAACSELRSAYHDCFNRWYSDKFSKGEWHKEECTAQWNNYRSCLQEHLEDKHLRKILLESQNSDASSKTD

Foldseek 3Di:
DDDPPPDPPPDPLVVFLCVQLVVLVVLLVVQCVCCCVPAVVVPNDPDPRRVVSVVVSLVSCCVRVPDPVVNVVSVVVVVVVVPPPDD